Protein AF-A0A554MCN7-F1 (afdb_monomer_lite)

Radius of gyration: 11.79 Å; chains: 1; bounding box: 27×19×32 Å

Foldseek 3Di:
DVLLVVLLVQLLVCLPPPVVSNLVSLVSSLVVLVVLLPDPVCVVCNVLSVVLNVVSVCCNPVVDPDRSVVNVVSD

Structure (mmCIF, N/CA/C/O backbone):
data_AF-A0A554MCN7-F1
#
_entry.id   AF-A0A554MCN7-F1
#
loop_
_atom_site.group_PDB
_atom_site.id
_atom_site.type_symbol
_atom_site.label_atom_id
_atom_site.label_alt_id
_atom_site.label_comp_id
_atom_site.label_asym_id
_atom_site.label_entity_id
_atom_site.label_seq_id
_atom_site.pdbx_PDB_ins_code
_atom_site.Cartn_x
_atom_site.Cartn_y
_atom_site.Cartn_z
_atom_site.occupancy
_atom_site.B_iso_or_equiv
_atom_site.auth_seq_id
_atom_site.auth_comp_id
_atom_site.auth_asym_id
_atom_site.auth_atom_id
_atom_site.pdbx_PDB_model_num
ATOM 1 N N . MET A 1 1 ? 1.575 4.699 -9.037 1.00 71.94 1 MET A N 1
ATOM 2 C CA . MET A 1 1 ? 1.778 5.616 -7.891 1.00 71.94 1 MET A CA 1
ATOM 3 C C . MET A 1 1 ? 0.499 6.299 -7.404 1.00 71.94 1 MET A C 1
ATOM 5 O O . MET A 1 1 ? 0.150 6.066 -6.260 1.00 71.94 1 MET A O 1
ATOM 9 N N . GLY A 1 2 ? -0.243 7.070 -8.217 1.00 87.44 2 GLY A N 1
ATOM 10 C CA . GLY A 1 2 ? -1.425 7.819 -7.730 1.00 87.44 2 GLY A CA 1
ATOM 11 C C . GLY A 1 2 ? -2.502 6.983 -7.014 1.00 87.44 2 GLY A C 1
ATOM 12 O O . GLY A 1 2 ? -3.015 7.406 -5.985 1.00 87.44 2 GLY A O 1
ATOM 13 N N . ALA A 1 3 ? -2.782 5.768 -7.499 1.00 92.88 3 ALA A N 1
ATOM 14 C CA . ALA A 1 3 ? -3.715 4.851 -6.836 1.00 92.88 3 ALA A CA 1
ATOM 15 C C . ALA A 1 3 ? -3.207 4.374 -5.461 1.00 92.88 3 ALA A C 1
ATOM 17 O O . ALA A 1 3 ? -3.972 4.358 -4.508 1.00 92.88 3 ALA A O 1
ATOM 18 N N . ILE A 1 4 ? -1.909 4.062 -5.337 1.00 93.19 4 ILE A N 1
ATOM 19 C CA . ILE A 1 4 ? -1.293 3.646 -4.064 1.00 93.19 4 ILE A CA 1
ATOM 20 C C . ILE A 1 4 ? -1.432 4.768 -3.026 1.00 93.19 4 ILE A C 1
ATOM 22 O O . ILE A 1 4 ? -1.883 4.533 -1.910 1.00 93.19 4 ILE A O 1
ATOM 26 N N . ALA A 1 5 ? -1.115 6.008 -3.412 1.00 91.06 5 ALA A N 1
ATOM 27 C CA . ALA A 1 5 ? -1.246 7.164 -2.525 1.00 91.06 5 ALA A CA 1
ATOM 28 C C . ALA A 1 5 ? -2.701 7.404 -2.079 1.00 91.06 5 ALA A C 1
ATOM 30 O O . ALA A 1 5 ? -2.944 7.742 -0.921 1.00 91.06 5 ALA A O 1
ATOM 31 N N . ALA A 1 6 ? -3.674 7.198 -2.973 1.00 95.44 6 ALA A N 1
ATOM 32 C CA . ALA A 1 6 ? -5.090 7.324 -2.642 1.00 95.44 6 ALA A CA 1
ATOM 33 C C . ALA A 1 6 ? -5.545 6.286 -1.599 1.00 95.44 6 ALA A C 1
ATOM 35 O O . ALA A 1 6 ? -6.297 6.637 -0.688 1.00 95.44 6 ALA A O 1
ATOM 36 N N . GLU A 1 7 ? -5.068 5.041 -1.686 1.00 96.19 7 GLU A N 1
ATOM 37 C CA . GLU A 1 7 ? -5.384 4.008 -0.690 1.00 96.19 7 GLU A CA 1
ATOM 38 C C . GLU A 1 7 ? -4.731 4.285 0.666 1.00 96.19 7 GLU A C 1
ATOM 40 O O . GLU A 1 7 ? -5.389 4.160 1.696 1.00 96.19 7 GLU A O 1
ATOM 45 N N . ILE A 1 8 ? -3.487 4.769 0.691 1.00 93.00 8 ILE A N 1
ATOM 46 C CA . ILE A 1 8 ? -2.823 5.175 1.942 1.00 93.00 8 ILE A CA 1
ATOM 47 C C . ILE A 1 8 ? -3.588 6.323 2.619 1.00 93.00 8 ILE A C 1
ATOM 49 O O . ILE A 1 8 ? -3.823 6.296 3.828 1.00 93.00 8 ILE A O 1
ATOM 53 N N . ALA A 1 9 ? -4.042 7.317 1.849 1.00 93.00 9 ALA A N 1
ATOM 54 C CA . ALA A 1 9 ? -4.869 8.408 2.368 1.00 93.00 9 ALA A CA 1
ATOM 55 C C . ALA A 1 9 ? -6.223 7.911 2.911 1.00 93.00 9 ALA A C 1
ATOM 57 O O . ALA A 1 9 ? -6.721 8.404 3.930 1.00 93.00 9 ALA A O 1
ATOM 58 N N . ARG A 1 10 ? -6.820 6.914 2.248 1.00 94.31 10 ARG A N 1
ATOM 59 C CA . ARG A 1 10 ? -8.058 6.277 2.702 1.00 94.31 10 ARG A CA 1
ATOM 60 C C . ARG A 1 10 ? -7.840 5.502 3.999 1.00 94.31 10 ARG A C 1
ATOM 62 O O . ARG A 1 10 ? -8.615 5.695 4.931 1.00 94.31 10 ARG A O 1
ATOM 69 N N . ALA A 1 11 ? -6.769 4.716 4.101 1.00 93.12 11 ALA A N 1
ATOM 70 C CA . ALA A 1 11 ? -6.390 4.037 5.336 1.00 93.12 11 ALA A CA 1
ATOM 71 C C . ALA A 1 11 ? -6.225 5.051 6.480 1.00 93.12 11 ALA A C 1
ATOM 73 O O . ALA A 1 11 ? -6.855 4.912 7.525 1.00 93.12 11 ALA A O 1
ATOM 74 N N . LYS A 1 12 ? -5.512 6.160 6.252 1.00 91.44 12 LYS A N 1
ATOM 75 C CA . LYS A 1 12 ? -5.380 7.242 7.242 1.00 91.44 12 LYS A CA 1
ATOM 76 C C . LYS A 1 12 ? -6.717 7.791 7.734 1.00 91.44 12 LYS A C 1
ATOM 78 O O . LYS A 1 12 ? -6.863 8.079 8.918 1.00 91.44 12 LYS A O 1
ATOM 83 N N . THR A 1 13 ? -7.688 7.942 6.838 1.00 94.12 13 THR A N 1
ATOM 84 C CA . THR A 1 13 ? -9.022 8.435 7.202 1.00 94.12 13 THR A CA 1
ATOM 85 C C . THR A 1 13 ? -9.718 7.467 8.158 1.00 94.12 13 THR A C 1
ATOM 87 O O . THR A 1 13 ? -10.309 7.904 9.143 1.00 94.12 13 THR A O 1
ATOM 90 N N . TRP A 1 14 ? -9.618 6.160 7.910 1.00 93.00 14 TRP A N 1
ATOM 91 C CA . TRP A 1 14 ? -10.361 5.147 8.661 1.00 93.00 14 TRP A CA 1
ATOM 92 C C . TRP A 1 14 ? -9.637 4.582 9.888 1.00 93.00 14 TRP A C 1
ATOM 94 O O . TRP A 1 14 ? -10.308 4.004 10.736 1.00 93.00 14 TRP A O 1
ATOM 104 N N . GLN A 1 15 ? -8.324 4.798 10.037 1.00 87.25 15 GLN A N 1
ATOM 105 C CA . GLN A 1 15 ? -7.471 4.186 11.073 1.00 87.25 15 GLN A CA 1
ATOM 106 C C . GLN A 1 15 ? -8.058 4.213 12.496 1.00 87.25 15 GLN A C 1
ATOM 108 O O . GLN A 1 15 ? -7.956 3.226 13.215 1.00 87.25 15 GLN A O 1
ATOM 113 N N . ASN A 1 16 ? -8.694 5.320 12.890 1.00 87.44 16 ASN A N 1
ATOM 114 C CA . ASN A 1 16 ? -9.289 5.490 14.223 1.00 87.44 16 ASN A CA 1
ATOM 115 C C . ASN A 1 16 ? -10.825 5.583 14.198 1.00 87.44 16 ASN A C 1
ATOM 117 O O . ASN A 1 16 ? -11.432 5.962 15.196 1.00 87.44 16 ASN A O 1
ATOM 121 N N . GLN A 1 17 ? -11.450 5.312 13.049 1.00 92.00 17 GLN A N 1
ATOM 122 C CA . GLN A 1 17 ? -12.895 5.458 12.845 1.00 92.00 17 GLN A CA 1
ATOM 123 C C . GLN A 1 17 ? -13.576 4.118 12.571 1.00 92.00 17 GLN A C 1
ATOM 125 O O . GLN A 1 17 ? -14.640 3.847 13.117 1.00 92.00 17 GLN A O 1
ATOM 130 N N . ASP A 1 18 ? -12.981 3.298 11.705 1.00 93.88 18 ASP A N 1
ATOM 131 C CA . ASP A 1 18 ? -13.581 2.063 11.210 1.00 93.88 18 ASP A CA 1
ATOM 132 C C . ASP A 1 18 ? -12.467 1.084 10.826 1.00 93.88 18 ASP A C 1
ATOM 134 O O . ASP A 1 18 ? -11.765 1.267 9.827 1.00 93.88 18 ASP A O 1
ATOM 138 N N . GLN A 1 19 ? -12.281 0.060 11.659 1.00 89.62 19 GLN A N 1
ATOM 139 C CA . GLN A 1 19 ? -11.179 -0.885 11.515 1.00 89.62 19 GLN A CA 1
ATOM 140 C C . GLN A 1 19 ? -11.306 -1.736 10.245 1.00 89.62 19 GLN A C 1
ATOM 142 O O . GLN A 1 19 ? -10.293 -2.013 9.607 1.00 89.62 19 GLN A O 1
ATOM 147 N N . GLU A 1 20 ? -12.518 -2.112 9.832 1.00 93.75 20 GLU A N 1
ATOM 148 C CA . GLU A 1 20 ? -12.709 -2.885 8.599 1.00 93.75 20 GLU A CA 1
ATOM 149 C C . GLU A 1 20 ? -12.349 -2.047 7.373 1.00 93.75 20 GLU A C 1
ATOM 151 O O . GLU A 1 20 ? -11.610 -2.503 6.499 1.00 93.75 20 GLU A O 1
ATOM 156 N N . LYS A 1 21 ? -12.796 -0.786 7.324 1.00 94.94 21 LYS A N 1
ATOM 157 C CA . LYS A 1 21 ? -12.432 0.116 6.220 1.00 94.94 21 LYS A CA 1
ATOM 158 C C . LYS A 1 21 ? -10.948 0.465 6.212 1.00 94.94 21 LYS A C 1
ATOM 160 O O . LYS A 1 21 ? -10.377 0.645 5.136 1.00 94.94 21 LYS A O 1
ATOM 165 N N . PHE A 1 22 ? -10.326 0.564 7.386 1.00 93.00 22 PHE A N 1
ATOM 166 C CA . PHE A 1 22 ? -8.882 0.727 7.502 1.00 93.00 22 PHE A CA 1
ATOM 167 C C . PHE A 1 22 ? -8.146 -0.465 6.886 1.00 93.00 22 PHE A C 1
ATOM 169 O O . PHE A 1 22 ? -7.331 -0.269 5.984 1.00 93.00 22 PHE A O 1
ATOM 176 N N . LEU A 1 23 ? -8.469 -1.686 7.322 1.00 92.44 23 LEU A N 1
ATOM 177 C CA . LEU A 1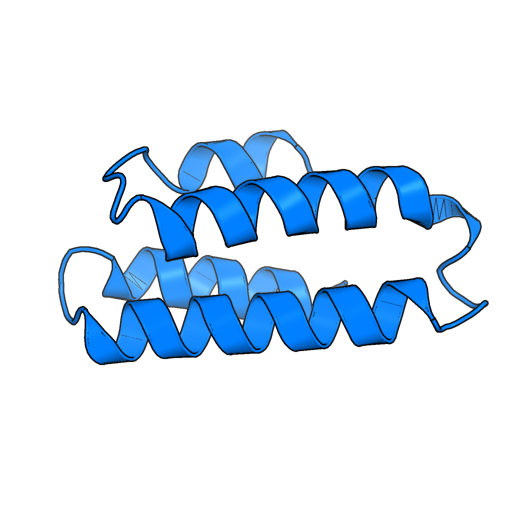 23 ? -7.827 -2.906 6.831 1.00 92.44 23 LEU A CA 1
ATOM 178 C C . LEU A 1 23 ? -8.046 -3.091 5.328 1.00 92.44 23 LEU A C 1
ATOM 180 O O . LEU A 1 23 ? -7.080 -3.322 4.608 1.00 92.44 23 LEU A O 1
ATOM 184 N N . SER A 1 24 ? -9.267 -2.868 4.838 1.00 95.56 24 SER A N 1
ATOM 185 C CA . SER A 1 24 ? -9.581 -2.962 3.409 1.00 95.56 24 SER A CA 1
ATOM 186 C C . SER A 1 24 ? -8.752 -1.989 2.557 1.00 95.56 24 SER A C 1
ATOM 188 O O . SER A 1 24 ? -8.269 -2.353 1.483 1.00 95.56 24 SER A O 1
ATOM 190 N N . ALA A 1 25 ? -8.520 -0.761 3.036 1.00 95.88 25 ALA A N 1
ATOM 191 C CA . ALA A 1 25 ? -7.662 0.199 2.342 1.00 95.88 25 ALA A CA 1
ATOM 192 C C . ALA A 1 25 ? -6.176 -0.213 2.365 1.00 95.88 25 ALA A C 1
ATOM 194 O O . ALA A 1 25 ? -5.472 -0.030 1.371 1.00 95.88 25 ALA A O 1
ATOM 195 N N . ILE A 1 26 ? -5.695 -0.795 3.471 1.00 94.81 26 ILE A N 1
ATOM 196 C CA . ILE A 1 26 ? -4.327 -1.327 3.566 1.00 94.81 26 ILE A CA 1
ATOM 197 C C . ILE A 1 26 ? -4.129 -2.508 2.606 1.00 94.81 26 ILE A C 1
ATOM 199 O O . ILE A 1 26 ? -3.157 -2.514 1.851 1.00 94.81 26 ILE A O 1
ATOM 203 N N . GLU A 1 27 ? -5.055 -3.467 2.578 1.00 96.00 27 GLU A N 1
ATOM 204 C CA . GLU A 1 27 ? -5.024 -4.621 1.667 1.00 96.00 27 GLU A CA 1
ATOM 205 C C . GLU A 1 27 ? -4.996 -4.167 0.207 1.00 96.00 27 GLU A C 1
ATOM 207 O O . GLU A 1 27 ? -4.122 -4.572 -0.561 1.00 96.00 27 GLU A O 1
ATOM 212 N N . ARG A 1 28 ? -5.874 -3.225 -0.156 1.00 97.75 28 ARG A N 1
ATOM 213 C CA . ARG A 1 28 ? -5.894 -2.653 -1.504 1.00 97.75 28 ARG A CA 1
ATOM 214 C C . ARG A 1 28 ? -4.584 -1.944 -1.854 1.00 97.75 28 ARG A C 1
ATOM 216 O O . ARG A 1 28 ? -4.110 -2.037 -2.988 1.00 97.75 28 ARG A O 1
ATOM 223 N N . GLY A 1 29 ? -3.987 -1.237 -0.894 1.00 97.12 29 GLY A N 1
ATOM 224 C CA . GLY A 1 29 ? -2.672 -0.620 -1.045 1.00 97.12 29 GLY A CA 1
ATOM 225 C C . GLY A 1 29 ? -1.575 -1.648 -1.334 1.00 97.12 29 GLY A C 1
ATOM 226 O O . GLY A 1 29 ? -0.795 -1.451 -2.267 1.00 97.12 29 GLY A O 1
ATOM 227 N N . LEU A 1 30 ? -1.548 -2.759 -0.591 1.00 97.06 30 LEU A N 1
ATOM 228 C CA . LEU A 1 30 ? -0.600 -3.860 -0.792 1.00 97.06 30 LEU A CA 1
ATOM 229 C C . LEU A 1 30 ? -0.742 -4.489 -2.183 1.00 97.06 30 LEU A C 1
ATOM 231 O O . LEU A 1 30 ? 0.253 -4.608 -2.895 1.00 97.06 30 LEU A O 1
ATOM 235 N N . GLU A 1 31 ? -1.965 -4.794 -2.620 1.00 97.81 31 GLU A N 1
ATOM 236 C CA . GLU A 1 31 ? -2.225 -5.344 -3.959 1.00 97.81 31 GLU A CA 1
ATOM 237 C C . 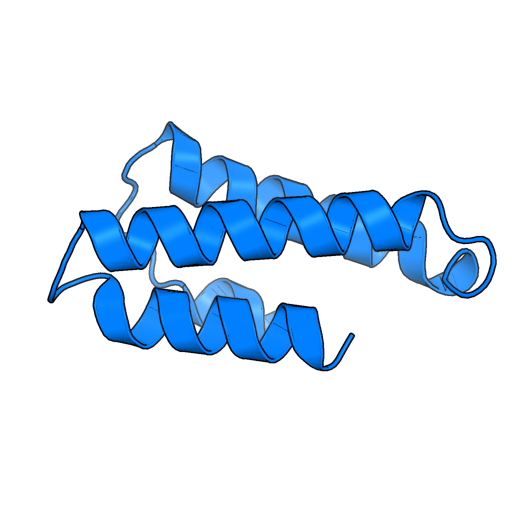GLU A 1 31 ? -1.707 -4.438 -5.086 1.00 97.81 31 GLU A C 1
ATOM 239 O O . GLU A 1 31 ? -1.154 -4.907 -6.085 1.00 97.81 31 GLU A O 1
ATOM 244 N N . LEU A 1 32 ? -1.903 -3.121 -4.951 1.00 97.50 32 LEU A N 1
ATOM 245 C CA . LEU A 1 32 ? -1.437 -2.142 -5.933 1.00 97.50 32 LEU A CA 1
ATOM 246 C C . LEU A 1 32 ? 0.087 -2.046 -5.971 1.00 97.50 32 LEU A C 1
ATOM 248 O O . LEU A 1 32 ? 0.657 -1.843 -7.048 1.00 97.50 32 LEU A O 1
ATOM 252 N N . ILE A 1 33 ? 0.738 -2.149 -4.813 1.00 96.94 33 ILE A N 1
ATOM 253 C CA . ILE A 1 33 ? 2.196 -2.152 -4.717 1.00 96.94 33 ILE A CA 1
ATOM 254 C C . ILE A 1 33 ? 2.752 -3.417 -5.367 1.00 96.94 33 ILE A C 1
ATOM 256 O O . ILE A 1 33 ? 3.625 -3.297 -6.223 1.00 96.94 33 ILE A O 1
ATOM 260 N N . ASP A 1 34 ? 2.199 -4.588 -5.048 1.00 97.25 34 ASP A N 1
ATOM 261 C CA . ASP A 1 34 ? 2.618 -5.873 -5.621 1.00 97.25 34 ASP A CA 1
ATOM 262 C C . ASP A 1 34 ? 2.455 -5.867 -7.146 1.00 97.25 34 ASP A C 1
ATOM 264 O O . ASP A 1 34 ? 3.415 -6.105 -7.878 1.00 97.25 34 ASP A O 1
ATOM 268 N N . SER A 1 35 ? 1.299 -5.407 -7.637 1.00 97.06 35 SER A N 1
ATOM 269 C CA . SER A 1 35 ? 1.065 -5.225 -9.077 1.00 97.06 35 SER A CA 1
ATOM 270 C C . SER A 1 35 ? 2.061 -4.253 -9.727 1.00 97.06 35 SER A C 1
ATOM 272 O O . SER A 1 35 ? 2.420 -4.409 -10.891 1.00 97.06 35 SER A O 1
ATOM 274 N N . SER A 1 36 ? 2.506 -3.222 -8.998 1.00 96.12 36 SER A N 1
ATOM 275 C CA . SER A 1 36 ? 3.471 -2.240 -9.512 1.00 96.12 36 SER A CA 1
ATOM 276 C C . SER A 1 36 ? 4.905 -2.772 -9.507 1.00 96.12 36 SER A C 1
ATOM 278 O O .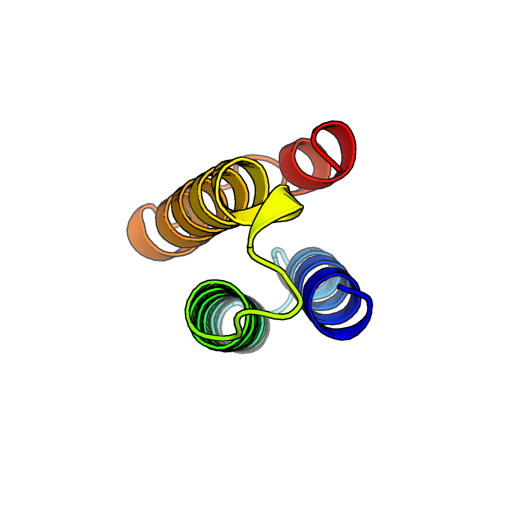 SER A 1 36 ? 5.686 -2.379 -10.365 1.00 96.12 36 SER A O 1
ATOM 280 N N . ILE A 1 37 ? 5.270 -3.639 -8.560 1.00 96.25 37 ILE A N 1
ATOM 281 C CA . ILE A 1 37 ? 6.598 -4.270 -8.493 1.00 96.25 37 ILE A CA 1
ATOM 282 C C . ILE A 1 37 ? 6.818 -5.184 -9.706 1.00 96.25 37 ILE A C 1
ATOM 284 O O . ILE A 1 37 ? 7.909 -5.162 -10.299 1.00 96.25 37 ILE A O 1
ATOM 288 N N . ASP A 1 38 ? 5.774 -5.926 -10.080 1.00 96.00 38 ASP A N 1
ATOM 289 C CA . ASP A 1 38 ? 5.774 -6.868 -11.203 1.00 96.00 38 ASP A CA 1
ATOM 290 C C . ASP A 1 38 ? 5.752 -6.170 -12.574 1.00 96.00 38 ASP A C 1
ATOM 292 O O . ASP A 1 38 ? 6.197 -6.738 -13.572 1.00 96.00 38 ASP A O 1
ATOM 296 N N . ASP A 1 39 ? 5.304 -4.914 -12.636 1.00 95.62 39 ASP A N 1
ATOM 297 C CA . ASP A 1 39 ? 5.301 -4.113 -13.860 1.00 95.62 39 ASP A CA 1
ATOM 298 C C . ASP 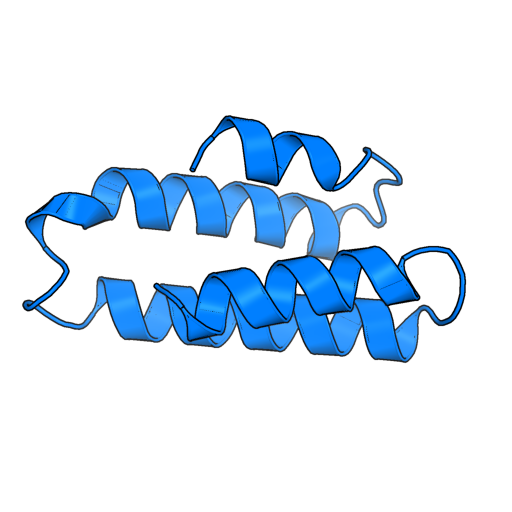A 1 39 ? 6.677 -3.462 -14.112 1.00 95.62 39 ASP A C 1
ATOM 300 O O . ASP A 1 39 ? 7.187 -2.636 -13.345 1.00 95.62 39 ASP A O 1
ATOM 304 N N . ASP A 1 40 ? 7.282 -3.801 -15.251 1.00 94.50 40 ASP A N 1
ATOM 305 C CA . ASP A 1 40 ? 8.578 -3.279 -15.684 1.00 94.50 40 ASP A CA 1
ATOM 306 C C . ASP A 1 40 ? 8.619 -1.757 -15.843 1.00 94.50 40 ASP A C 1
ATOM 308 O O . ASP A 1 40 ? 9.689 -1.155 -15.689 1.00 94.50 40 ASP A O 1
ATOM 312 N N . LYS A 1 41 ? 7.467 -1.112 -16.056 1.00 94.19 41 LYS A N 1
ATOM 313 C CA . LYS A 1 41 ? 7.336 0.349 -16.050 1.00 94.19 41 LYS A CA 1
ATOM 314 C C . LYS A 1 41 ? 7.886 0.978 -14.768 1.00 94.19 41 LYS A C 1
ATOM 316 O O . LYS A 1 41 ? 8.414 2.090 -14.811 1.00 94.19 41 LYS A O 1
ATOM 321 N N . TRP A 1 42 ? 7.777 0.290 -13.632 1.00 94.19 42 TRP A N 1
ATOM 322 C CA . TRP A 1 42 ? 8.186 0.804 -12.323 1.00 94.19 42 TRP A CA 1
ATOM 323 C C . TRP A 1 42 ? 9.513 0.230 -11.834 1.00 94.19 42 TRP A C 1
ATOM 325 O O . TRP A 1 42 ? 9.885 0.446 -10.681 1.00 94.19 42 TRP A O 1
ATOM 335 N N . ARG A 1 43 ? 10.282 -0.442 -12.701 1.00 92.94 43 ARG A N 1
ATOM 336 C CA . ARG A 1 43 ? 11.555 -1.082 -12.337 1.00 92.94 43 ARG A CA 1
ATOM 337 C C . ARG A 1 43 ? 12.520 -0.145 -11.598 1.00 92.94 43 ARG A C 1
ATOM 339 O O . ARG A 1 43 ? 13.137 -0.564 -10.623 1.00 92.94 43 ARG A O 1
ATOM 346 N N . GLY A 1 44 ? 12.607 1.123 -12.013 1.00 94.25 44 GLY A N 1
ATOM 347 C CA . GLY A 1 44 ? 13.456 2.139 -11.368 1.00 94.25 44 GLY A CA 1
ATOM 348 C C . GLY A 1 44 ? 13.024 2.543 -9.950 1.00 94.25 44 GLY A C 1
ATOM 349 O O . GLY A 1 44 ? 13.810 3.129 -9.218 1.00 94.25 44 GLY A O 1
ATOM 350 N N . TRP A 1 45 ? 11.800 2.199 -9.548 1.00 93.94 45 TRP A N 1
ATOM 351 C CA . TRP A 1 45 ? 11.202 2.544 -8.256 1.00 93.94 45 TRP A CA 1
ATOM 352 C C . TRP A 1 45 ? 11.018 1.329 -7.338 1.00 93.94 45 TRP A C 1
ATOM 354 O O . TRP A 1 45 ? 10.499 1.477 -6.234 1.00 93.94 45 TRP A O 1
ATOM 364 N N . ARG A 1 46 ? 11.451 0.128 -7.754 1.00 94.12 46 ARG A N 1
ATOM 365 C CA . ARG A 1 46 ? 11.220 -1.127 -7.013 1.00 94.12 46 ARG A CA 1
ATOM 366 C C . ARG A 1 46 ? 11.690 -1.070 -5.565 1.00 94.12 46 ARG A C 1
ATOM 368 O O . ARG A 1 46 ? 10.956 -1.510 -4.693 1.00 94.12 46 ARG A O 1
ATOM 375 N N . SER A 1 47 ? 12.861 -0.496 -5.289 1.00 93.50 47 SER A N 1
ATOM 376 C CA . SER A 1 47 ? 13.363 -0.384 -3.912 1.00 93.50 47 SER A CA 1
ATOM 377 C C . SER A 1 47 ? 12.421 0.420 -3.012 1.00 93.50 47 SER A C 1
ATOM 379 O O . SER A 1 47 ? 12.156 0.012 -1.885 1.00 93.50 47 SER A O 1
ATOM 381 N N . MET A 1 48 ? 11.871 1.527 -3.523 1.00 94.19 48 MET A N 1
ATOM 382 C CA . MET A 1 48 ? 10.880 2.325 -2.797 1.00 94.19 48 MET A CA 1
ATOM 383 C C . MET A 1 48 ? 9.561 1.560 -2.646 1.00 94.19 48 MET A C 1
ATOM 385 O O . MET A 1 48 ? 9.011 1.526 -1.550 1.00 94.19 48 MET A O 1
ATOM 389 N N . LEU A 1 49 ? 9.098 0.874 -3.696 1.00 95.38 49 LEU A N 1
ATOM 390 C CA . LEU A 1 49 ? 7.886 0.051 -3.636 1.00 95.38 49 LEU A CA 1
ATOM 391 C C . LEU A 1 49 ? 8.007 -1.084 -2.609 1.00 95.38 49 LEU A C 1
ATOM 393 O O . LEU A 1 49 ? 7.080 -1.294 -1.835 1.00 95.38 49 LEU A O 1
ATOM 397 N N . PHE A 1 50 ? 9.150 -1.770 -2.534 1.00 95.31 50 PHE A N 1
ATOM 398 C CA . PHE A 1 50 ? 9.406 -2.777 -1.501 1.00 95.31 50 PHE A CA 1
ATOM 399 C C . PHE A 1 50 ? 9.410 -2.177 -0.092 1.00 95.31 50 PHE A C 1
ATOM 401 O O . PHE A 1 50 ? 8.851 -2.778 0.824 1.00 95.31 50 PHE A O 1
ATOM 408 N N . GLY A 1 51 ? 10.001 -0.991 0.088 1.00 93.00 51 GLY A N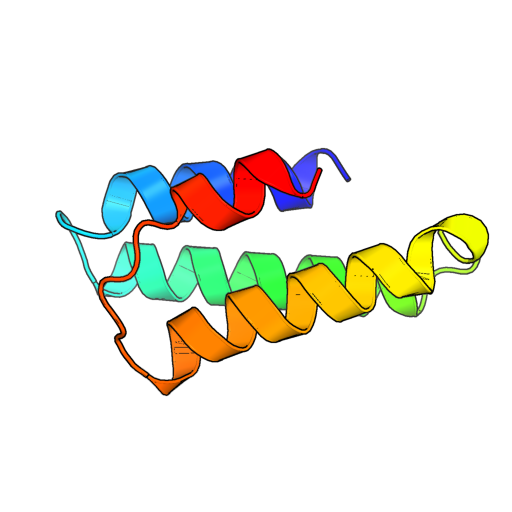 1
ATOM 409 C CA . GLY A 1 51 ? 9.947 -0.269 1.360 1.00 93.00 51 GLY A CA 1
ATOM 410 C C . GLY A 1 51 ? 8.508 0.046 1.767 1.00 93.00 51 GLY A C 1
ATOM 411 O O . GLY A 1 51 ? 8.081 -0.301 2.865 1.00 93.00 51 GLY A O 1
ATOM 412 N N . LEU A 1 52 ? 7.731 0.609 0.841 1.00 93.12 52 LEU A N 1
ATOM 413 C CA . LEU A 1 52 ? 6.330 0.948 1.068 1.00 93.12 52 LEU A CA 1
ATOM 414 C C . LEU A 1 52 ? 5.479 -0.288 1.387 1.00 93.12 52 LEU A C 1
ATOM 416 O O . LEU A 1 52 ? 4.651 -0.251 2.295 1.00 93.12 52 LEU A O 1
ATOM 420 N N . ARG A 1 53 ? 5.721 -1.397 0.679 1.00 95.06 53 ARG A N 1
ATOM 421 C CA . ARG A 1 53 ? 5.082 -2.690 0.935 1.00 95.06 53 ARG A CA 1
ATOM 422 C C . ARG A 1 53 ? 5.342 -3.170 2.357 1.00 95.06 53 ARG A C 1
ATOM 424 O O . ARG A 1 53 ? 4.405 -3.560 3.045 1.00 95.06 53 ARG A O 1
ATOM 431 N N . ASN A 1 54 ? 6.603 -3.151 2.790 1.00 93.00 54 ASN A N 1
ATOM 432 C CA . ASN A 1 54 ? 6.987 -3.603 4.126 1.00 93.00 54 ASN A CA 1
ATOM 433 C C . ASN A 1 54 ? 6.328 -2.759 5.214 1.00 93.00 54 ASN A C 1
ATOM 435 O O . ASN A 1 54 ? 5.816 -3.309 6.185 1.00 93.00 54 ASN A O 1
ATOM 439 N N . GLU A 1 55 ? 6.290 -1.441 5.042 1.00 90.44 55 GLU A N 1
ATOM 440 C CA . GLU A 1 55 ? 5.635 -0.568 6.010 1.00 90.44 55 GLU A CA 1
ATOM 441 C C . GLU A 1 55 ? 4.112 -0.791 6.054 1.00 90.44 55 GLU A C 1
ATOM 443 O O . GLU A 1 55 ? 3.554 -0.931 7.142 1.00 90.44 55 GLU A O 1
ATOM 448 N N . LEU A 1 56 ? 3.428 -0.930 4.907 1.00 91.38 56 LEU A N 1
ATOM 449 C CA . LEU A 1 56 ? 1.999 -1.292 4.897 1.00 91.38 56 LEU A CA 1
ATOM 450 C C . LEU A 1 56 ? 1.746 -2.660 5.544 1.00 91.38 56 LEU A C 1
ATOM 452 O O . LEU A 1 56 ? 0.801 -2.809 6.317 1.00 91.38 56 LEU A O 1
ATOM 456 N N . ALA A 1 57 ? 2.597 -3.650 5.270 1.00 91.50 57 ALA A N 1
ATOM 457 C CA . ALA A 1 57 ? 2.495 -4.973 5.877 1.00 91.50 57 ALA A CA 1
ATOM 458 C C . ALA A 1 57 ? 2.699 -4.913 7.400 1.00 91.50 57 ALA A C 1
ATOM 460 O O . ALA A 1 57 ? 2.009 -5.612 8.140 1.00 91.50 57 ALA A O 1
ATOM 461 N N . ASN A 1 58 ? 3.582 -4.038 7.890 1.00 86.69 58 ASN A N 1
ATOM 462 C CA . ASN A 1 58 ? 3.755 -3.809 9.324 1.00 86.69 58 ASN A CA 1
ATOM 463 C C . ASN A 1 58 ? 2.485 -3.247 9.974 1.00 86.69 58 ASN A C 1
ATOM 465 O O . ASN A 1 58 ? 2.140 -3.681 11.078 1.00 86.69 58 ASN A O 1
ATOM 469 N N . PHE A 1 59 ? 1.789 -2.316 9.310 1.00 84.88 59 PHE A N 1
ATOM 470 C CA . PHE A 1 59 ? 0.495 -1.810 9.779 1.00 84.88 59 PHE A CA 1
ATOM 471 C C . PHE A 1 59 ? -0.568 -2.906 9.813 1.00 84.88 59 PHE A C 1
ATOM 473 O O . PHE A 1 59 ? -1.296 -3.012 10.799 1.00 84.88 59 PHE A O 1
ATOM 480 N N . TYR A 1 60 ? -0.607 -3.746 8.779 1.00 86.69 60 TYR A N 1
ATOM 481 C CA . TYR A 1 60 ? -1.547 -4.858 8.674 1.00 86.69 60 TYR A CA 1
ATOM 482 C C . TYR A 1 60 ? -1.344 -5.910 9.775 1.00 86.69 60 TYR A C 1
ATOM 484 O O . TYR A 1 60 ? -2.290 -6.297 10.454 1.00 86.69 60 TYR A O 1
ATOM 492 N N . LEU A 1 61 ? -0.100 -6.354 9.989 1.00 85.88 61 LEU A N 1
ATOM 493 C CA . LEU A 1 61 ? 0.210 -7.460 10.900 1.00 85.88 61 LEU A CA 1
ATOM 494 C C . LEU A 1 61 ? 0.145 -7.071 12.376 1.00 85.88 61 LEU A C 1
ATOM 496 O O . LEU A 1 61 ? -0.275 -7.872 13.207 1.00 85.88 61 LEU A O 1
ATOM 500 N N . ASN A 1 62 ? 0.599 -5.867 12.728 1.00 74.06 62 ASN A N 1
ATOM 501 C CA . ASN A 1 62 ? 0.809 -5.534 14.134 1.00 74.06 62 ASN A CA 1
ATOM 502 C C . ASN A 1 62 ? -0.387 -4.834 14.793 1.00 74.06 62 ASN A C 1
ATOM 504 O O . ASN A 1 62 ? -0.277 -4.498 15.973 1.00 74.06 62 ASN A O 1
ATOM 508 N N . ASN A 1 63 ? -1.477 -4.529 14.061 1.00 59.44 63 ASN A N 1
ATOM 509 C CA . ASN A 1 63 ? -2.504 -3.557 14.497 1.00 59.44 63 ASN A CA 1
ATOM 510 C C . ASN A 1 63 ? -1.858 -2.295 15.116 1.00 59.44 63 ASN A C 1
ATOM 512 O O . ASN A 1 63 ? -2.393 -1.667 16.031 1.00 59.44 63 ASN A O 1
ATOM 516 N N . SER A 1 64 ? -0.627 -1.975 14.699 1.00 53.22 64 SER A N 1
ATOM 517 C CA . SER A 1 64 ? 0.203 -1.037 15.433 1.00 53.22 64 SER A CA 1
ATOM 518 C C . SER A 1 64 ? -0.265 0.350 15.054 1.00 53.22 64 SER A C 1
ATOM 520 O O . SER A 1 64 ? -0.076 0.780 13.919 1.00 53.22 64 SER A O 1
ATOM 522 N N . TYR A 1 65 ? -0.850 1.047 16.027 1.00 51.84 65 TYR A N 1
ATOM 523 C CA . TYR A 1 65 ? -1.275 2.449 15.991 1.00 51.84 65 TYR A CA 1
ATOM 524 C C . TYR A 1 65 ? -0.128 3.446 15.749 1.00 51.84 65 TYR A C 1
ATOM 526 O O . TYR A 1 65 ? -0.207 4.599 16.174 1.00 51.84 65 TYR A O 1
ATOM 534 N N . LYS A 1 66 ? 0.975 3.034 15.112 1.00 54.94 66 LYS A N 1
ATOM 535 C CA . LYS A 1 66 ? 1.939 4.003 14.610 1.00 54.94 66 LYS A CA 1
ATOM 536 C C . LYS A 1 66 ? 1.213 4.890 13.602 1.00 54.94 66 LYS A C 1
ATOM 538 O O . LYS A 1 66 ? 0.332 4.457 12.859 1.00 54.94 66 LYS A O 1
ATOM 543 N N . ASP A 1 67 ? 1.509 6.174 13.664 1.00 61.28 67 ASP A N 1
ATOM 544 C CA . ASP A 1 67 ? 0.848 7.145 12.816 1.00 61.28 67 ASP A CA 1
ATOM 545 C C . ASP A 1 67 ? 1.232 6.865 11.355 1.00 61.28 67 ASP A C 1
ATOM 547 O O . ASP A 1 67 ? 2.410 6.917 10.991 1.00 61.28 67 ASP A O 1
ATOM 551 N N . ILE A 1 68 ? 0.241 6.558 10.515 1.00 64.00 68 ILE A N 1
ATOM 552 C CA . ILE A 1 68 ? 0.436 6.302 9.084 1.00 64.00 68 ILE A CA 1
ATOM 553 C C . ILE A 1 68 ? 1.065 7.507 8.361 1.00 64.00 68 ILE A C 1
ATOM 555 O O . ILE A 1 68 ? 1.596 7.366 7.261 1.00 64.00 68 ILE A O 1
ATOM 559 N N . ASN A 1 69 ? 1.083 8.687 8.995 1.00 62.84 69 ASN A N 1
ATOM 560 C CA . ASN A 1 69 ? 1.840 9.856 8.547 1.00 62.84 69 ASN A CA 1
ATOM 561 C C . ASN A 1 69 ? 3.330 9.577 8.303 1.00 62.84 69 ASN A C 1
ATOM 563 O O . ASN A 1 69 ? 3.928 10.262 7.477 1.00 62.84 69 ASN A O 1
ATOM 567 N N . ILE A 1 70 ? 3.919 8.559 8.940 1.00 64.00 70 ILE A N 1
ATOM 568 C CA . ILE A 1 70 ? 5.313 8.156 8.691 1.00 64.00 70 ILE A CA 1
ATOM 569 C C . ILE A 1 70 ? 5.522 7.729 7.224 1.00 64.00 70 ILE A C 1
ATOM 571 O O . ILE A 1 70 ? 6.585 7.986 6.655 1.00 64.00 70 ILE A O 1
ATOM 575 N N . LEU A 1 71 ? 4.500 7.161 6.572 1.00 57.00 71 LEU A N 1
ATOM 576 C CA . LEU A 1 71 ? 4.568 6.757 5.162 1.00 57.00 71 LEU A CA 1
ATOM 577 C C . LEU A 1 71 ? 4.643 7.942 4.200 1.00 57.00 71 LEU A C 1
ATOM 579 O O . LEU A 1 71 ? 5.283 7.843 3.159 1.00 57.00 71 LEU A O 1
ATOM 583 N N . TYR A 1 72 ? 4.015 9.067 4.543 1.00 54.16 72 TYR A N 1
ATOM 584 C CA . TYR A 1 72 ? 4.020 10.262 3.697 1.00 54.16 72 TYR A CA 1
ATOM 585 C C . TYR A 1 72 ? 5.389 10.944 3.642 1.00 54.16 72 TYR A C 1
ATOM 587 O O . TYR A 1 72 ? 5.699 11.591 2.652 1.00 54.16 72 TYR A O 1
ATOM 595 N N . THR A 1 73 ? 6.218 10.790 4.675 1.00 53.78 73 THR A N 1
ATOM 596 C CA . THR A 1 73 ? 7.593 11.318 4.698 1.00 53.78 73 THR A CA 1
ATOM 597 C C . THR A 1 73 ? 8.585 10.528 3.843 1.00 53.78 73 THR A C 1
ATOM 599 O O . THR A 1 73 ? 9.690 11.013 3.613 1.00 53.78 73 THR A O 1
ATOM 602 N N . ALA A 1 74 ? 8.224 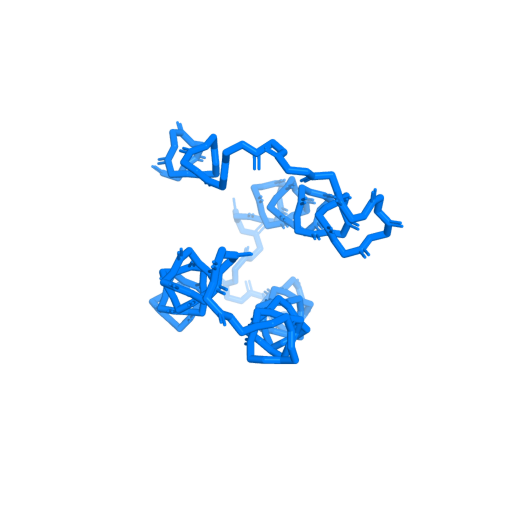9.323 3.395 1.00 51.12 74 ALA A N 1
ATOM 603 C CA . ALA A 1 74 ? 9.091 8.445 2.606 1.00 51.12 74 ALA A CA 1
ATOM 604 C C . ALA A 1 74 ? 8.800 8.479 1.091 1.00 51.12 74 ALA A C 1
ATOM 606 O O . ALA A 1 74 ? 9.489 7.793 0.332 1.00 51.12 74 ALA A O 1
ATOM 607 N N . ILE A 1 75 ? 7.784 9.241 0.664 1.00 50.72 75 ILE A N 1
ATOM 608 C CA . ILE A 1 75 ? 7.337 9.377 -0.732 1.00 50.72 75 ILE A CA 1
ATOM 609 C C . ILE A 1 75 ? 7.696 10.764 -1.261 1.00 50.72 75 ILE A C 1
ATOM 611 O O . ILE A 1 75 ? 7.468 11.750 -0.527 1.00 50.72 75 ILE A O 1
#

Secondary structure (DSSP, 8-state):
-HHHHHHHHHHHHHTTT-HHHHHHHHHHHHHHHHHHHHSGGGGGGHHHHHHHHHHHHHHHHH-----THHHHTT-

pLDDT: mean 86.53, std 14.41, range [50.72, 97.81]

Sequence (75 aa):
MGAIAAEIARAKTWQNQDQEKFLSAIERGLELIDSSIDDDKWRGWRSMLFGLRNELANFYLNNSYKDINILYTAI